Protein AF-A0A7Z8E1N6-F1 (afdb_monomer)

Mean predicted aligned error: 15.45 Å

Foldseek 3Di:
DDDDDDWDWDWDQDPNDTDTDDTDPVVVQVVCCVVQVDGPVLCCLPPVDDVPNVVVLVVDDPVVVVVSVCSNVVVVVVVVVVVVVVVVVVVVVVVVVVVLVVQLVVLVPQDPVPPPVSVVLNVDGSVPVVVNVVCVVVSVVVVVVVVVVVVVVVVVVVVVVVD

Sequence (163 aa):
ITKTQAKLNIYELVDNQFELRESKVNQGNQFIVQLLGVNAEQFRQLFILPQGEFKKFLQSNSKDKQSILRTLFNSERFDEIRHLLLENVKQEKVQIENRYTQIENLWNDIDTFNNDELALYKELESSQTDKMIEKFPQFNDYGCKILKSFEEAKNKITKELDD

Solvent-accessible surface area (backbone atoms only — not comparable to full-atom values): 9614 Å² total; per-residue (Å²): 133,86,81,80,76,89,84,43,77,42,68,45,82,53,97,93,38,78,44,80,75,35,60,47,57,71,61,36,52,52,50,46,25,69,73,70,68,44,49,76,68,59,44,37,72,73,70,49,86,51,99,56,60,56,56,48,53,74,70,44,55,74,67,58,48,50,53,53,51,31,64,70,68,58,43,58,63,55,52,54,51,48,51,51,51,51,50,50,55,51,53,52,50,53,52,52,52,52,47,36,52,51,48,40,51,57,56,67,67,53,78,45,84,91,35,70,69,53,50,57,63,61,72,58,57,52,90,44,51,70,60,51,61,70,50,48,60,57,53,56,54,51,51,52,52,51,52,51,54,50,51,54,52,50,55,50,53,52,52,69,71,78,109

Organism: Staphylococcus capitis (NCBI:txid29388)

Nearest PDB structures (foldseek):
  7z03-assembly1_D  TM=5.431E-01  e=9.994E-02  Escherichia coli
  5dac-assembly1_A  TM=4.057E-01  e=7.109E+00  Thermochaetoides thermophila DSM 1495

InterPro domains:
  IPR027417 P-loop containing nucleoside triphosphate hydrolase [G3DSA:3.40.50.300] (1-163)

Radius of gyration: 38.16 Å; Cα contacts (8 Å, |Δi|>4): 81; chains: 1; bounding box: 79×39×118 Å

pLDDT: mean 80.52, std 13.53, range [38.75, 95.88]

Secondary structure (DSSP, 8-state):
---PPP---EEEEETTEEEEEE-SHHHHHHHHHHHHSS-HHHHHHHHS--TTHHHHHHHS-HHHHHHHHHHHTTTHHHHHHHHHHHHHHHHHHHHHHHHHHHHHHHHHHS--TT-HHHHHHTTS-TT-HHHHHHHHHHHHHHHHHHHHHHHHHHHHHHHHHH-

Structure (mmCIF, N/CA/C/O backbone):
data_AF-A0A7Z8E1N6-F1
#
_entry.id   AF-A0A7Z8E1N6-F1
#
loop_
_atom_site.group_PDB
_atom_site.id
_atom_site.type_symbol
_atom_site.label_atom_id
_atom_site.label_alt_id
_atom_site.label_comp_id
_atom_site.label_asym_id
_atom_site.label_entity_id
_atom_site.label_seq_id
_atom_site.pdbx_PDB_ins_code
_atom_site.Cartn_x
_atom_site.Cartn_y
_atom_site.Cartn_z
_atom_site.occupancy
_atom_site.B_iso_or_equiv
_atom_site.auth_seq_id
_atom_site.auth_comp_id
_atom_site.auth_asym_id
_atom_site.auth_atom_id
_atom_site.pdbx_PDB_model_num
ATOM 1 N N . ILE A 1 1 ? -20.068 -15.932 60.137 1.00 38.75 1 ILE A N 1
ATOM 2 C CA . ILE A 1 1 ? -20.964 -15.459 59.052 1.00 38.75 1 ILE A CA 1
ATOM 3 C C . ILE A 1 1 ? -20.749 -16.378 57.857 1.00 38.75 1 ILE A C 1
ATOM 5 O O . ILE A 1 1 ? -19.648 -16.416 57.320 1.00 38.75 1 ILE A O 1
ATOM 9 N N . THR A 1 2 ? -21.737 -17.200 57.520 1.00 41.44 2 THR A N 1
ATOM 10 C CA . THR A 1 2 ? -21.675 -18.187 56.432 1.00 41.44 2 THR A CA 1
ATOM 11 C C . THR A 1 2 ? -21.692 -17.454 55.086 1.00 41.44 2 THR A C 1
ATOM 13 O O . THR A 1 2 ? -22.629 -16.711 54.807 1.00 41.44 2 THR A O 1
ATOM 16 N N . LYS A 1 3 ? -20.642 -17.603 54.266 1.00 47.50 3 LYS A N 1
ATOM 17 C CA . LYS A 1 3 ? -20.569 -17.010 52.917 1.00 47.50 3 LYS A CA 1
ATOM 18 C C . LYS A 1 3 ? -21.628 -17.658 52.020 1.00 47.50 3 LYS A C 1
ATOM 20 O O . LYS A 1 3 ? -21.515 -18.839 51.702 1.00 47.50 3 LYS A O 1
ATOM 25 N N . THR A 1 4 ? -22.627 -16.893 51.590 1.00 50.31 4 THR A N 1
ATOM 26 C CA . THR A 1 4 ? -23.568 -17.318 50.546 1.00 50.31 4 THR A CA 1
ATOM 27 C C . THR A 1 4 ? -22.796 -17.532 49.244 1.00 50.31 4 THR A C 1
ATOM 29 O O . THR A 1 4 ? -22.161 -16.607 48.740 1.00 50.31 4 THR A O 1
ATOM 32 N N . GLN A 1 5 ? -22.807 -18.755 48.713 1.00 60.69 5 GLN A N 1
ATOM 33 C CA . GLN A 1 5 ? -22.194 -19.052 47.418 1.00 60.69 5 GLN A CA 1
ATOM 34 C C . GLN A 1 5 ? -22.968 -18.345 46.300 1.00 60.69 5 GLN A C 1
ATOM 36 O O . GLN A 1 5 ? -24.200 -18.351 46.288 1.00 60.69 5 GLN A O 1
ATOM 41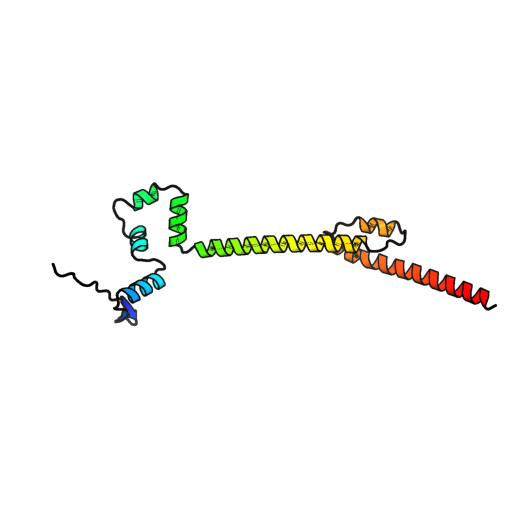 N N . ALA A 1 6 ? -22.238 -17.738 45.366 1.00 71.50 6 ALA A N 1
ATOM 42 C CA . ALA A 1 6 ? -22.824 -17.096 44.198 1.00 71.50 6 ALA A CA 1
ATOM 43 C C . ALA A 1 6 ? -23.580 -18.133 43.350 1.00 71.50 6 ALA A C 1
ATOM 45 O O . ALA A 1 6 ? -23.032 -19.184 43.019 1.00 71.50 6 ALA A O 1
ATOM 46 N N . LYS A 1 7 ? -24.835 -17.830 43.004 1.00 80.69 7 LYS A N 1
ATOM 47 C CA . LYS A 1 7 ? -25.674 -18.638 42.110 1.00 80.69 7 LYS A CA 1
ATOM 48 C C . LYS A 1 7 ? -25.960 -17.842 40.841 1.00 80.69 7 LYS A C 1
ATOM 50 O O . LYS A 1 7 ? -26.260 -16.654 40.926 1.00 80.69 7 LYS A O 1
ATOM 55 N N . LEU A 1 8 ? -25.878 -18.501 39.690 1.00 83.00 8 LEU A N 1
ATOM 56 C CA . LEU A 1 8 ? -26.166 -17.936 38.375 1.00 83.00 8 LEU A CA 1
ATOM 57 C C . LEU A 1 8 ? -26.946 -18.980 37.580 1.00 83.00 8 LEU A C 1
ATOM 59 O O . LEU A 1 8 ? -26.509 -20.119 37.520 1.00 83.00 8 LEU A O 1
ATOM 63 N N . ASN A 1 9 ? -28.073 -18.591 36.987 1.00 89.44 9 ASN A N 1
ATOM 64 C CA . ASN A 1 9 ? -28.845 -19.419 36.062 1.00 89.44 9 ASN A CA 1
ATOM 65 C C . ASN A 1 9 ? -29.226 -18.553 34.858 1.00 89.44 9 ASN A C 1
ATOM 67 O O . ASN A 1 9 ? -29.769 -17.463 35.045 1.00 89.44 9 ASN A O 1
ATOM 71 N N . ILE A 1 10 ? -28.937 -19.026 33.650 1.00 88.06 10 ILE A N 1
ATOM 72 C CA . ILE A 1 10 ? -29.246 -18.356 32.386 1.00 88.06 10 ILE A CA 1
ATOM 73 C C . ILE A 1 10 ? -30.299 -19.182 31.671 1.00 88.06 10 ILE A C 1
ATOM 75 O O . ILE A 1 10 ? -30.081 -20.368 31.425 1.00 88.06 10 ILE A O 1
ATOM 79 N N . TYR A 1 11 ? -31.410 -18.541 31.326 1.00 90.94 11 TYR A N 1
ATOM 80 C CA . TYR A 1 11 ? -32.500 -19.157 30.585 1.00 90.94 11 TYR A CA 1
ATOM 81 C C . TYR A 1 11 ? -32.654 -18.489 29.221 1.00 90.94 11 TYR A C 1
ATOM 83 O O . TYR A 1 11 ? -32.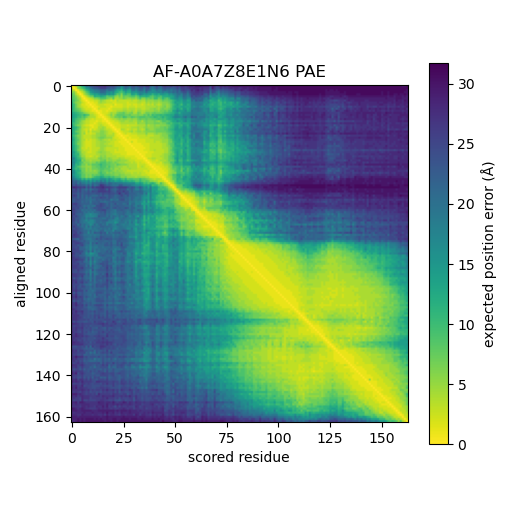482 -17.276 29.104 1.00 90.94 11 TYR A O 1
ATOM 91 N N . GLU A 1 12 ? -33.003 -19.276 28.214 1.00 90.06 12 GLU A N 1
ATOM 92 C CA . GLU A 1 12 ? -33.371 -18.816 26.878 1.00 90.06 12 GLU A CA 1
ATOM 93 C C . GLU A 1 12 ? -34.856 -19.105 26.647 1.00 90.06 12 GLU A C 1
ATOM 95 O O . GLU A 1 12 ? -35.358 -20.151 27.057 1.00 90.06 12 GLU A O 1
ATOM 100 N N . LEU A 1 13 ? -35.573 -18.155 26.046 1.00 91.00 13 LEU A N 1
ATOM 101 C CA . LEU A 1 13 ? -36.984 -18.320 25.713 1.00 91.00 13 LEU A CA 1
ATOM 102 C C . LEU A 1 13 ? -37.090 -18.966 24.327 1.00 91.00 13 LEU A C 1
ATOM 104 O O . LEU A 1 13 ? -36.820 -18.305 23.325 1.00 91.00 13 LEU A O 1
ATOM 108 N N . VAL A 1 14 ? -37.509 -20.228 24.279 1.00 90.50 14 VAL A N 1
ATOM 109 C CA . VAL A 1 14 ? -37.747 -20.991 23.043 1.00 90.50 14 VAL A CA 1
ATOM 110 C C . VAL A 1 14 ? -39.164 -21.549 23.108 1.00 90.50 14 VAL A C 1
ATOM 112 O O . VAL A 1 14 ? -39.564 -22.091 24.133 1.00 90.50 14 VAL A O 1
ATOM 115 N N . ASP A 1 15 ? -39.963 -21.350 22.057 1.00 85.12 15 ASP A N 1
ATOM 116 C CA . ASP A 1 15 ? -41.352 -21.838 21.973 1.00 85.12 15 ASP A CA 1
ATOM 117 C C . ASP A 1 15 ? -42.209 -21.525 23.214 1.00 85.12 15 ASP A C 1
ATOM 119 O O . ASP A 1 15 ? -43.010 -22.329 23.694 1.00 85.12 15 ASP A O 1
ATOM 123 N N . ASN A 1 16 ? -42.047 -20.303 23.735 1.00 88.88 16 ASN A N 1
ATOM 124 C CA . ASN A 1 16 ? -42.751 -19.797 24.915 1.00 88.88 16 ASN A CA 1
ATOM 125 C C . ASN A 1 16 ? -42.422 -20.540 26.232 1.00 88.88 16 ASN A C 1
ATOM 127 O O . ASN A 1 16 ? -43.148 -20.397 27.219 1.00 88.88 16 ASN A O 1
ATOM 131 N N . GLN A 1 17 ? -41.325 -21.304 26.269 1.00 8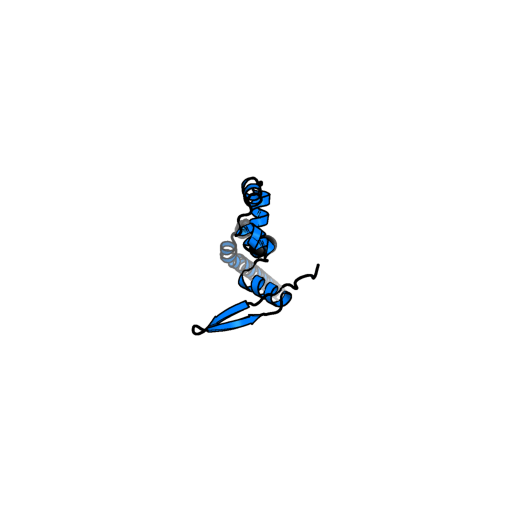7.12 17 GLN A N 1
ATOM 132 C CA . GLN A 1 17 ? -40.789 -21.971 27.455 1.00 87.12 17 GLN A CA 1
ATOM 133 C C . GLN A 1 17 ? -39.370 -21.479 27.771 1.00 87.12 17 GLN A C 1
ATOM 135 O O . GLN A 1 17 ? -38.596 -21.139 26.880 1.00 87.12 17 GLN A O 1
ATOM 140 N N . PHE A 1 18 ? -39.030 -21.412 29.061 1.00 89.31 18 PHE A N 1
ATOM 141 C CA . PHE A 1 18 ? -37.688 -21.038 29.511 1.00 89.31 18 PHE A CA 1
ATOM 142 C C . PHE A 1 18 ? -36.807 -22.283 29.643 1.00 89.31 18 PHE A C 1
ATOM 144 O O . PHE A 1 18 ? -36.969 -23.061 30.583 1.00 89.31 18 PHE A O 1
ATOM 151 N N . GLU A 1 19 ? -35.844 -22.442 28.740 1.00 91.12 19 GLU A N 1
ATOM 152 C CA . GLU A 1 19 ? -34.858 -23.522 28.783 1.00 91.12 19 GLU A CA 1
ATOM 153 C C . GLU A 1 19 ? -33.567 -23.058 29.467 1.00 91.12 19 GLU A C 1
ATOM 155 O O . GLU A 1 19 ? -33.048 -21.980 29.178 1.00 91.12 19 GLU A O 1
ATOM 160 N N . LEU A 1 20 ? -33.024 -23.863 30.385 1.00 89.88 20 LEU A N 1
ATOM 161 C CA . LEU A 1 20 ? -31.767 -23.553 31.072 1.00 89.88 20 LEU A CA 1
ATOM 162 C C . LEU A 1 20 ? -30.582 -23.753 30.117 1.00 89.88 20 LEU A C 1
ATOM 164 O O . LEU A 1 20 ? -30.328 -24.868 29.667 1.00 89.88 20 LEU A O 1
ATOM 168 N N . ARG A 1 21 ? -29.814 -22.691 29.869 1.00 88.94 21 ARG A N 1
ATOM 169 C CA . ARG A 1 21 ? -28.593 -22.729 29.049 1.00 88.94 21 ARG A CA 1
ATOM 170 C C . ARG A 1 21 ? -27.342 -22.916 29.884 1.00 88.94 21 ARG A C 1
ATOM 172 O O . ARG A 1 21 ? -26.495 -23.726 29.534 1.00 88.94 21 ARG A O 1
ATOM 179 N N . GLU A 1 22 ? -27.232 -22.189 30.995 1.00 88.56 22 GLU A N 1
ATOM 180 C CA . GLU A 1 22 ? -26.053 -22.251 31.860 1.00 88.56 22 GLU A CA 1
ATOM 181 C C . GLU A 1 22 ? -26.391 -22.061 33.338 1.00 88.56 22 GLU A C 1
ATOM 183 O O . GLU A 1 22 ? -27.253 -21.261 33.697 1.00 88.56 22 GLU A O 1
ATOM 188 N N . SER A 1 23 ? -25.680 -22.781 34.209 1.00 86.19 23 SER A N 1
ATOM 189 C CA . SER A 1 23 ? -25.888 -22.751 35.674 1.00 86.19 23 SER A CA 1
ATOM 190 C C . SER A 1 23 ? -24.601 -22.598 36.491 1.00 86.19 23 SER A C 1
ATOM 192 O O . SER A 1 23 ? -24.632 -22.412 37.711 1.00 86.19 23 SER A O 1
ATOM 194 N N . LYS A 1 24 ? -23.432 -22.667 35.841 1.00 86.88 24 LYS A N 1
ATOM 195 C CA . LYS A 1 24 ? -22.143 -22.435 36.500 1.00 86.88 24 LYS A CA 1
ATOM 196 C C . LYS A 1 24 ? -21.735 -20.984 36.328 1.00 86.88 24 LYS A C 1
ATOM 198 O O . LYS A 1 24 ? -21.703 -20.476 35.215 1.00 86.88 24 LYS A O 1
ATOM 203 N N . VAL A 1 25 ? -21.322 -20.341 37.418 1.00 84.94 25 VAL A N 1
ATOM 204 C CA . VAL A 1 25 ? -20.962 -18.911 37.431 1.00 84.94 25 VAL A CA 1
ATOM 205 C C . VAL A 1 25 ? -19.899 -18.562 36.380 1.00 84.94 25 VAL A C 1
ATOM 207 O O . VAL A 1 25 ? -20.076 -17.604 35.638 1.00 84.94 25 VAL A O 1
ATOM 210 N N . ASN A 1 26 ? -18.821 -19.346 36.264 1.00 84.94 26 ASN A N 1
ATOM 211 C CA . ASN A 1 26 ? -17.752 -19.054 35.299 1.00 84.94 26 ASN A CA 1
ATOM 212 C C . ASN A 1 26 ? -18.202 -19.235 33.841 1.00 84.94 26 ASN A C 1
ATOM 214 O O . ASN A 1 26 ? -17.935 -18.365 33.017 1.00 84.94 26 ASN A O 1
ATOM 218 N N . GLN A 1 27 ? -18.894 -20.339 33.535 1.00 85.31 27 GLN A N 1
ATOM 219 C CA . GLN A 1 27 ? -19.375 -20.631 32.178 1.00 85.31 27 GLN A CA 1
ATOM 220 C C . GLN A 1 27 ? -20.466 -19.646 31.764 1.00 85.31 27 GLN A C 1
ATOM 222 O O . GLN A 1 27 ? -20.405 -19.079 30.682 1.00 85.31 27 GLN A O 1
ATOM 227 N N . GLY A 1 28 ? -21.388 -19.332 32.672 1.00 87.12 28 GLY A N 1
ATOM 228 C CA . GLY A 1 28 ? -22.410 -18.325 32.446 1.00 87.12 28 GLY A CA 1
ATOM 229 C C . GLY A 1 28 ? -21.849 -16.914 32.272 1.00 87.12 28 GLY A C 1
ATOM 230 O O . GLY A 1 28 ? -22.302 -16.193 31.394 1.00 87.12 28 GLY A O 1
ATOM 231 N N . ASN A 1 29 ? -20.819 -16.517 33.029 1.00 84.62 29 ASN A N 1
ATOM 232 C CA . ASN A 1 29 ? -20.149 -15.233 32.799 1.00 84.62 29 ASN A CA 1
ATOM 233 C C . ASN A 1 29 ? -19.499 -15.175 31.408 1.00 84.62 29 ASN A C 1
ATOM 235 O O . ASN A 1 29 ? -19.622 -14.159 30.730 1.00 84.62 29 ASN A O 1
ATOM 239 N N . GLN A 1 30 ? -18.839 -16.250 30.963 1.00 85.62 30 GLN A N 1
ATOM 240 C CA . GLN A 1 30 ? -18.285 -16.323 29.606 1.00 85.62 30 GLN A CA 1
ATOM 241 C C . GLN A 1 30 ? -19.383 -16.289 28.539 1.00 85.62 30 GLN A C 1
ATOM 243 O O . GLN A 1 30 ? -19.247 -15.561 27.562 1.00 85.62 30 GLN A O 1
ATOM 248 N N . PHE A 1 31 ? -20.484 -17.009 28.754 1.00 86.25 31 PHE A N 1
ATOM 249 C CA . PHE A 1 31 ? -21.645 -17.010 27.868 1.00 86.25 31 PHE A CA 1
ATOM 250 C C . PHE A 1 31 ? -22.249 -15.604 27.724 1.00 86.25 31 PHE A C 1
ATOM 252 O O . PHE A 1 31 ? -22.493 -15.141 26.614 1.00 86.25 31 PHE A O 1
ATOM 259 N N . ILE A 1 32 ? -22.416 -14.879 28.836 1.00 83.62 32 ILE A N 1
ATOM 260 C CA . ILE A 1 32 ? -22.908 -13.493 28.835 1.00 83.62 32 ILE A CA 1
ATOM 261 C C . ILE A 1 32 ? -21.943 -12.570 28.086 1.00 83.62 32 ILE A C 1
ATOM 263 O O . ILE A 1 32 ? -22.390 -11.744 27.297 1.00 83.62 32 ILE A O 1
ATOM 267 N N . VAL A 1 33 ? -20.630 -12.718 28.293 1.00 84.62 33 VAL A N 1
ATOM 268 C CA . VAL A 1 33 ? -19.616 -11.930 27.573 1.00 84.62 33 VAL A CA 1
ATOM 269 C C . VAL A 1 33 ? -19.644 -12.227 26.076 1.00 84.62 33 VAL A C 1
ATOM 271 O O . VAL A 1 33 ? -19.525 -11.304 25.281 1.00 84.62 33 VAL A O 1
ATOM 274 N N . GLN A 1 34 ? -19.831 -13.482 25.669 1.00 83.50 34 GLN A N 1
ATOM 275 C CA . GLN A 1 34 ? -19.955 -13.838 24.254 1.00 83.50 34 GLN A CA 1
ATOM 276 C C . GLN A 1 34 ? -21.223 -13.258 23.621 1.00 83.50 34 GLN A C 1
ATOM 278 O O . GLN A 1 34 ? -21.177 -12.815 22.477 1.00 83.50 34 GLN A O 1
ATOM 283 N N . LEU A 1 35 ? -22.336 -13.235 24.360 1.00 83.25 35 LEU A N 1
ATOM 284 C CA . LEU A 1 35 ? -23.616 -12.732 23.866 1.00 83.25 35 LEU A CA 1
ATOM 285 C C . LEU A 1 35 ? -23.672 -11.197 23.813 1.00 83.25 35 LEU A C 1
ATOM 287 O O . LEU A 1 35 ? -24.126 -10.628 22.825 1.00 83.25 35 LEU A O 1
ATOM 291 N N . LEU A 1 36 ? -23.236 -10.526 24.882 1.00 77.75 36 LEU A N 1
ATOM 292 C CA . LEU A 1 36 ? -23.314 -9.067 25.027 1.00 77.75 36 LEU A CA 1
ATOM 293 C C . LEU A 1 36 ? -22.047 -8.341 24.559 1.00 77.75 36 LEU A C 1
ATOM 295 O O . LEU A 1 36 ? -22.062 -7.121 24.419 1.00 77.75 36 LEU A O 1
ATOM 299 N N . GLY A 1 37 ? -20.937 -9.056 24.372 1.00 72.88 37 GLY A N 1
ATOM 300 C CA . GLY A 1 37 ? -19.631 -8.489 24.020 1.00 72.88 37 GLY A CA 1
ATOM 301 C C . GLY A 1 37 ? -18.901 -7.787 25.171 1.00 72.88 37 GLY A C 1
ATOM 302 O O . GLY A 1 37 ? -17.776 -7.333 24.984 1.00 72.88 37 GLY A O 1
ATOM 303 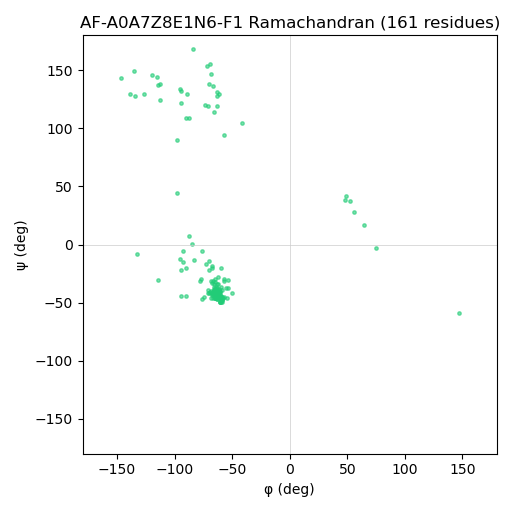N N . VAL A 1 38 ? -19.508 -7.695 26.359 1.00 71.25 38 VAL A N 1
ATOM 304 C CA . VAL A 1 38 ? -18.969 -6.966 27.518 1.00 71.25 38 VAL A CA 1
ATOM 305 C C . VAL A 1 38 ? -19.108 -7.775 28.804 1.00 71.25 38 VAL A C 1
ATOM 307 O O . VAL A 1 38 ? -20.045 -8.556 28.975 1.00 71.25 38 VAL A O 1
ATOM 310 N N . ASN A 1 39 ? -18.179 -7.580 29.741 1.00 73.69 39 ASN A N 1
ATOM 311 C CA . ASN A 1 39 ? -18.242 -8.211 31.059 1.00 73.69 39 ASN A CA 1
ATOM 312 C C . ASN A 1 39 ? -19.119 -7.419 32.047 1.00 73.69 39 ASN A C 1
ATOM 314 O O . ASN A 1 39 ? -19.501 -6.278 31.800 1.00 73.69 39 ASN A O 1
ATOM 318 N N . ALA A 1 40 ? -19.444 -8.020 33.196 1.00 71.56 40 ALA A N 1
ATOM 319 C CA . ALA A 1 40 ? -20.364 -7.425 34.170 1.00 71.56 40 ALA A CA 1
ATOM 320 C C . ALA A 1 40 ? -19.876 -6.084 34.757 1.00 71.56 40 ALA A C 1
ATOM 322 O O . ALA A 1 40 ? -20.691 -5.261 35.171 1.00 71.56 40 ALA A O 1
ATOM 323 N N . GLU A 1 41 ? -18.563 -5.861 34.830 1.00 66.12 41 GLU A N 1
ATOM 324 C CA . GLU A 1 41 ? -17.986 -4.604 35.313 1.00 66.12 41 GLU A CA 1
ATOM 325 C C . GLU A 1 41 ? -18.123 -3.493 34.267 1.00 66.12 41 GLU A C 1
ATOM 327 O O . GLU A 1 41 ? -18.622 -2.415 34.589 1.00 66.12 41 GLU A O 1
ATOM 332 N N . GLN A 1 42 ? -17.809 -3.795 33.007 1.00 63.88 42 GLN A N 1
ATOM 333 C CA . GLN A 1 42 ? -18.014 -2.908 31.858 1.00 63.88 42 GLN A CA 1
ATOM 334 C C . GLN A 1 42 ? -19.502 -2.592 31.649 1.00 63.88 42 GLN A C 1
ATOM 336 O O . GLN A 1 42 ? -19.871 -1.439 31.448 1.00 63.88 42 GLN A O 1
ATOM 341 N N . PHE A 1 43 ? -20.379 -3.592 31.787 1.00 68.75 43 PHE A N 1
ATOM 342 C CA . PHE A 1 43 ? -21.829 -3.409 31.716 1.00 68.75 43 PHE A CA 1
ATOM 343 C C . PHE A 1 43 ? -22.342 -2.476 32.823 1.00 68.75 43 PHE A C 1
ATOM 345 O O . PHE A 1 43 ? -23.162 -1.600 32.558 1.00 68.75 43 PHE A O 1
ATOM 352 N N . ARG A 1 44 ? -21.837 -2.609 34.060 1.00 64.81 44 ARG A N 1
ATOM 353 C CA . ARG A 1 44 ? -22.178 -1.689 35.161 1.00 64.81 44 ARG A CA 1
ATOM 354 C C . ARG A 1 44 ? -21.704 -0.265 34.895 1.00 64.81 44 ARG A C 1
ATOM 356 O O . ARG A 1 44 ? -22.444 0.661 35.189 1.00 64.81 44 ARG A O 1
ATOM 363 N N . GLN A 1 45 ? -20.516 -0.089 34.324 1.00 57.69 45 GLN A N 1
ATOM 364 C CA . GLN A 1 45 ? -20.015 1.234 33.941 1.00 57.69 45 GLN A CA 1
ATOM 365 C C . GLN A 1 45 ? -20.864 1.881 32.832 1.00 57.69 45 GLN A C 1
ATOM 367 O O . GLN A 1 45 ? -20.975 3.106 32.797 1.00 57.69 45 GLN A O 1
ATOM 372 N N . LEU A 1 46 ? -21.482 1.073 31.959 1.00 55.94 46 LEU A N 1
ATOM 373 C CA . LEU A 1 46 ? -22.252 1.551 30.809 1.00 55.94 46 LEU A CA 1
ATOM 374 C C . LEU A 1 46 ? -23.747 1.783 31.085 1.00 55.94 46 LEU A C 1
ATOM 376 O O . LEU A 1 46 ? -24.307 2.779 30.637 1.00 55.94 46 LEU A O 1
ATOM 380 N N . PHE A 1 47 ? -24.400 0.844 31.776 1.00 57.81 47 PHE A N 1
ATOM 381 C CA . PHE A 1 47 ? -25.865 0.759 31.854 1.00 57.81 47 PHE A CA 1
ATOM 382 C C . PHE A 1 47 ? -26.428 1.013 33.248 1.00 57.81 47 PHE A C 1
ATOM 384 O O . PHE A 1 47 ? -27.547 1.508 33.381 1.00 57.81 47 PHE A O 1
ATOM 391 N N . ILE A 1 48 ? -25.682 0.676 34.300 1.00 55.81 48 ILE A N 1
ATOM 392 C CA . ILE A 1 48 ? -26.151 0.870 35.671 1.00 55.81 48 ILE A CA 1
ATOM 393 C C . ILE A 1 48 ? -25.543 2.165 36.157 1.00 55.81 48 ILE A C 1
ATOM 395 O O . ILE A 1 48 ? -24.457 2.136 36.710 1.00 55.81 48 ILE A O 1
ATOM 399 N N . LEU A 1 49 ? -26.249 3.280 35.940 1.00 52.81 49 LEU A N 1
ATOM 400 C CA . LEU A 1 49 ? -25.934 4.592 36.511 1.00 52.81 49 LEU A CA 1
ATOM 401 C C . LEU A 1 49 ? -25.520 4.449 37.986 1.00 52.81 49 LEU A C 1
ATOM 403 O O . LEU A 1 49 ? -26.387 4.292 38.851 1.00 52.81 49 LEU A O 1
ATOM 407 N N . PRO A 1 50 ? -24.222 4.559 38.317 1.00 45.75 50 PRO A N 1
ATOM 408 C CA . PRO A 1 50 ? -23.803 4.782 39.682 1.00 45.75 50 PRO A CA 1
ATOM 409 C C . PRO A 1 50 ? -23.778 6.304 39.826 1.00 45.75 50 PRO A C 1
ATOM 411 O O . PRO A 1 50 ? -23.198 6.998 38.986 1.00 45.75 50 PRO A O 1
ATOM 414 N N . GLN A 1 51 ? -24.404 6.872 40.854 1.00 51.56 51 GLN A N 1
ATOM 415 C CA . GLN A 1 51 ? -24.211 8.293 41.159 1.00 51.56 51 GLN A CA 1
ATOM 416 C C . GLN A 1 51 ? -22.703 8.555 41.388 1.00 51.56 51 GLN A C 1
ATOM 418 O O . GLN A 1 51 ? -22.195 8.321 42.477 1.00 51.56 51 GLN A O 1
ATOM 423 N N . GLY A 1 52 ? -21.960 8.970 40.349 1.00 52.81 52 GLY A N 1
ATOM 424 C CA . GLY A 1 52 ? -20.517 9.246 40.421 1.00 52.81 52 GLY A CA 1
ATOM 425 C C . GLY A 1 52 ? -19.703 8.936 39.155 1.00 52.81 52 GLY A C 1
ATOM 426 O O . GLY A 1 52 ? -19.086 9.839 38.593 1.00 52.81 52 GLY A O 1
ATOM 427 N N . GLU A 1 53 ? -19.690 7.690 38.673 1.00 56.34 53 GLU A N 1
ATOM 428 C CA . GLU A 1 53 ? -18.730 7.255 37.631 1.00 56.34 53 GLU A CA 1
ATOM 429 C C . GLU A 1 53 ? -19.110 7.717 36.211 1.00 56.34 53 GLU A C 1
ATOM 431 O O . GLU A 1 53 ? -18.236 8.101 35.437 1.00 56.34 53 GLU A O 1
ATOM 436 N N . PHE A 1 54 ? -20.404 7.846 35.885 1.00 59.25 54 PHE A N 1
ATOM 437 C CA . PHE A 1 54 ? -20.820 8.482 34.623 1.00 59.25 54 PHE A CA 1
ATOM 438 C C . PHE A 1 54 ? -20.466 9.977 34.590 1.00 59.25 54 PHE A C 1
ATOM 440 O O . PHE A 1 54 ? -20.138 10.529 33.543 1.00 59.25 54 PHE A O 1
ATOM 447 N N . LYS A 1 55 ? -20.464 10.645 35.753 1.00 57.84 55 LYS A N 1
ATOM 448 C CA . LYS A 1 55 ? -20.014 12.038 35.866 1.00 57.84 55 LYS A CA 1
ATOM 449 C C . LYS A 1 55 ? -18.513 12.142 35.596 1.00 57.84 55 LYS A C 1
ATOM 451 O O . LYS A 1 55 ? -18.116 13.049 34.874 1.00 57.84 55 LYS A O 1
ATOM 456 N N . LYS A 1 56 ? -17.699 11.199 36.090 1.00 59.88 56 LYS A N 1
ATOM 457 C CA . LYS A 1 56 ? -16.270 11.109 35.737 1.00 59.88 56 LYS A CA 1
ATOM 458 C C . LYS A 1 56 ? -16.072 10.835 34.250 1.00 59.88 56 LYS A C 1
ATOM 460 O O . LYS A 1 56 ? -15.245 11.497 33.641 1.00 59.88 56 LYS A O 1
ATOM 465 N N . PHE A 1 57 ? -16.871 9.957 33.642 1.00 61.16 57 PHE A N 1
ATOM 466 C CA . PHE A 1 57 ? -16.854 9.766 32.192 1.00 61.16 57 PHE A CA 1
ATOM 467 C C . PHE A 1 57 ? -17.205 11.064 31.445 1.00 61.16 57 PHE A C 1
ATOM 469 O O . PHE A 1 57 ? -16.430 11.485 30.593 1.00 61.16 57 PHE A O 1
ATOM 476 N N . LEU A 1 58 ? -18.286 11.773 31.799 1.00 64.62 58 LEU A N 1
ATOM 477 C CA . LEU A 1 58 ? -18.650 13.070 31.201 1.00 64.62 58 LEU A CA 1
ATOM 478 C C . LEU A 1 58 ? -17.570 14.147 31.393 1.00 64.62 58 LEU A C 1
ATOM 480 O O . LEU A 1 58 ? -17.347 14.946 30.482 1.00 64.62 58 LEU A O 1
ATOM 484 N N . GLN A 1 59 ? -16.899 14.152 32.545 1.00 65.88 59 GLN A N 1
ATOM 485 C CA . GLN A 1 59 ? -15.830 15.093 32.894 1.00 65.88 59 GLN A CA 1
ATOM 486 C C . GLN A 1 59 ? -14.455 14.692 32.349 1.00 65.88 59 GLN A C 1
ATOM 488 O O . GLN A 1 59 ? -13.548 15.519 32.353 1.00 65.88 59 GLN A O 1
ATOM 493 N N . SER A 1 60 ? -14.292 13.454 31.882 1.00 68.69 60 SER A N 1
ATOM 494 C CA . SER A 1 60 ? -13.022 12.967 31.355 1.00 68.69 60 SER A CA 1
ATOM 495 C C . SER A 1 60 ? -12.686 13.591 30.001 1.00 68.69 60 SER A C 1
ATOM 497 O O . SER A 1 60 ? -13.557 14.018 29.226 1.00 68.69 60 SER A O 1
ATOM 499 N N . ASN A 1 61 ? -11.388 13.648 29.730 1.00 71.88 61 ASN A N 1
ATOM 500 C CA . ASN A 1 61 ? -10.839 14.261 28.534 1.00 71.88 61 ASN A CA 1
ATOM 501 C C . ASN A 1 61 ? -11.196 13.398 27.312 1.00 71.88 61 ASN A C 1
ATOM 503 O O . ASN A 1 61 ? -11.384 12.188 27.434 1.00 71.88 61 ASN A O 1
ATOM 507 N N . SER A 1 62 ? -11.253 13.979 26.107 1.00 72.38 62 SER A N 1
ATOM 508 C CA . SER A 1 62 ? -11.677 13.242 24.898 1.00 72.38 62 SER A CA 1
ATOM 509 C C . SER A 1 62 ? -10.890 11.948 24.642 1.00 72.38 62 SER A C 1
ATOM 511 O O . SER A 1 62 ? -11.458 10.991 24.124 1.00 72.38 62 SER A O 1
ATOM 513 N N . LYS A 1 63 ? -9.614 11.883 25.051 1.00 72.19 63 LYS A N 1
ATOM 514 C CA . LYS A 1 63 ? -8.784 10.670 24.948 1.00 72.19 63 LYS A CA 1
ATOM 515 C C . LYS A 1 63 ? -9.284 9.527 25.838 1.00 72.19 63 LYS A C 1
ATOM 517 O O . LYS A 1 63 ? -9.343 8.390 25.378 1.00 72.19 63 LYS A O 1
ATOM 522 N N . ASP A 1 64 ? -9.683 9.830 27.069 1.00 67.56 64 ASP A N 1
ATOM 523 C CA . ASP A 1 64 ? -10.141 8.827 28.036 1.00 67.56 64 ASP A CA 1
ATOM 524 C C . ASP A 1 64 ? -11.509 8.273 27.622 1.00 67.56 64 ASP A C 1
ATOM 526 O O . ASP A 1 64 ? -11.717 7.059 27.607 1.00 67.56 64 ASP A O 1
ATOM 530 N N . LYS A 1 65 ? -12.407 9.155 27.155 1.00 71.38 65 LYS A N 1
ATOM 531 C CA . LYS A 1 65 ? -13.694 8.760 26.561 1.00 71.38 65 LYS A CA 1
ATOM 532 C C . LYS A 1 65 ? -13.506 7.835 25.364 1.00 71.38 65 LYS A C 1
ATOM 534 O O . LYS A 1 65 ? -14.192 6.825 25.255 1.00 71.38 65 LYS A O 1
ATOM 539 N N . GLN A 1 66 ? -12.580 8.178 24.469 1.00 68.06 66 GLN A N 1
ATOM 540 C CA . GLN A 1 66 ? -12.323 7.413 23.252 1.00 68.06 66 GLN A CA 1
ATOM 541 C C . GLN A 1 66 ? -11.752 6.023 23.553 1.00 68.06 66 GLN A C 1
ATOM 543 O O . GLN A 1 66 ? -12.163 5.065 22.909 1.00 68.06 66 GLN A O 1
ATOM 548 N N . SER A 1 67 ? -10.847 5.901 24.529 1.00 64.81 67 SER A N 1
ATOM 549 C CA . SER A 1 67 ? -10.308 4.606 24.967 1.00 64.81 67 SER A CA 1
ATOM 550 C C . SER A 1 67 ? -11.417 3.688 25.492 1.00 64.81 67 SER A C 1
ATOM 552 O O . SER A 1 67 ? -11.584 2.569 25.013 1.00 64.81 67 SER A O 1
ATOM 554 N N . ILE A 1 68 ? -12.263 4.215 26.384 1.00 65.44 68 ILE A N 1
ATOM 555 C CA . ILE A 1 68 ? -13.394 3.479 26.957 1.00 65.44 68 ILE A CA 1
ATOM 556 C C . ILE A 1 68 ? -14.368 3.043 25.850 1.00 65.44 68 ILE A C 1
ATOM 558 O O . ILE A 1 68 ? -14.696 1.863 25.755 1.00 65.44 68 ILE A O 1
ATOM 562 N N . LEU A 1 69 ? -14.775 3.952 24.954 1.00 66.44 69 LEU A N 1
ATOM 563 C CA . LEU A 1 69 ? -15.676 3.634 23.835 1.00 66.44 69 LEU A CA 1
ATOM 564 C C . LEU A 1 69 ? -15.072 2.618 22.851 1.00 66.44 69 LEU A C 1
ATOM 566 O O . LEU A 1 69 ? -15.808 1.790 22.318 1.00 66.44 69 LEU A O 1
ATOM 570 N N . ARG A 1 70 ? -13.750 2.639 22.631 1.00 64.25 70 ARG A N 1
ATOM 571 C CA . ARG A 1 70 ? -13.061 1.673 21.760 1.00 64.25 70 ARG A CA 1
ATOM 572 C C . ARG A 1 70 ? -13.134 0.251 22.298 1.00 64.25 70 ARG A C 1
ATOM 574 O O . ARG A 1 70 ? -13.480 -0.658 21.545 1.00 64.25 70 ARG A O 1
ATOM 581 N N . THR A 1 71 ? -12.877 0.066 23.590 1.00 62.19 71 THR A N 1
ATOM 582 C CA . THR A 1 71 ? -13.023 -1.239 24.245 1.00 62.19 71 THR A CA 1
ATOM 583 C C . THR A 1 71 ? -14.491 -1.682 24.275 1.00 62.19 71 THR A C 1
ATOM 585 O O . THR A 1 71 ? -14.787 -2.846 24.023 1.00 62.19 71 THR A O 1
ATOM 588 N N . LEU A 1 72 ? -15.429 -0.757 24.514 1.00 59.44 72 LEU A N 1
ATOM 589 C CA . LEU A 1 72 ? -16.867 -1.048 24.609 1.00 59.44 72 LEU A CA 1
ATOM 590 C C . LEU A 1 72 ? -17.509 -1.489 23.293 1.00 59.44 72 LEU A C 1
ATOM 592 O O . LEU A 1 72 ? -18.311 -2.416 23.285 1.00 59.44 72 LEU A O 1
ATOM 596 N N . PHE A 1 73 ? -17.172 -0.836 22.183 1.00 62.44 73 PHE A N 1
ATOM 597 C CA . PHE A 1 73 ? -17.670 -1.219 20.859 1.00 62.44 73 PHE A CA 1
ATOM 598 C C . PHE A 1 73 ? -16.796 -2.279 20.184 1.00 62.44 73 PHE A C 1
ATOM 600 O O . PHE A 1 73 ? -17.008 -2.582 19.009 1.00 62.44 73 PHE A O 1
ATOM 607 N N . ASN A 1 74 ? -15.805 -2.824 20.905 1.00 60.62 74 ASN A N 1
ATOM 608 C CA . ASN A 1 74 ? -14.799 -3.740 20.372 1.00 60.62 74 ASN A CA 1
ATOM 609 C C . ASN A 1 74 ? -14.179 -3.209 19.064 1.00 60.62 74 ASN A C 1
ATOM 611 O O . ASN A 1 74 ? -13.953 -3.941 18.096 1.00 60.62 74 ASN A O 1
ATOM 615 N N . SER A 1 75 ? -13.966 -1.891 19.004 1.00 65.38 75 SER A N 1
ATOM 616 C CA . SER A 1 75 ? -13.549 -1.217 17.781 1.00 65.38 75 SER A CA 1
ATOM 617 C C . SER A 1 75 ? -12.035 -1.251 17.573 1.00 65.38 75 SER A C 1
ATOM 619 O O . SER A 1 75 ? -11.554 -0.725 16.573 1.00 65.38 75 SER A O 1
ATOM 621 N N . GLU A 1 76 ? -11.283 -1.867 18.489 1.00 69.44 76 GLU A N 1
ATOM 622 C CA . GLU A 1 76 ? -9.847 -2.144 18.341 1.00 69.44 76 GLU A CA 1
ATOM 623 C C . GLU A 1 76 ? -9.568 -2.943 17.061 1.00 69.44 76 GLU A C 1
ATOM 625 O O . GLU A 1 76 ? -8.650 -2.617 16.311 1.00 69.44 76 GLU A O 1
ATOM 630 N N . ARG A 1 77 ? -10.462 -3.878 16.713 1.00 72.12 77 ARG A N 1
ATOM 631 C CA . ARG A 1 77 ? -10.405 -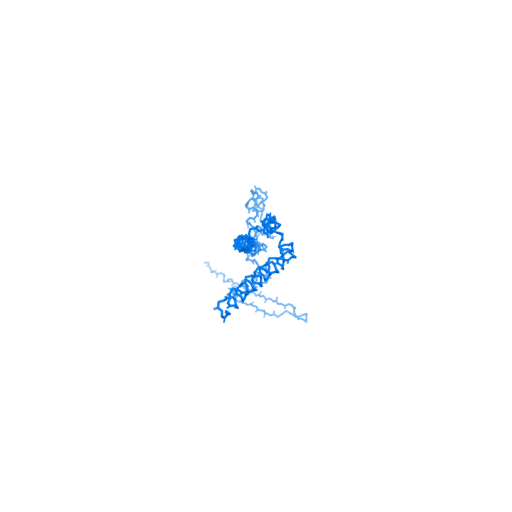4.633 15.452 1.00 72.12 77 ARG A CA 1
ATOM 632 C C . ARG A 1 77 ? -10.416 -3.732 14.212 1.00 72.12 77 ARG A C 1
ATOM 634 O O . ARG A 1 77 ? -9.809 -4.072 13.202 1.00 72.12 77 ARG A O 1
ATOM 641 N N . PHE A 1 78 ? -11.081 -2.575 14.263 1.00 77.00 78 PHE A N 1
ATOM 642 C CA . PHE A 1 78 ? -11.088 -1.632 13.139 1.00 77.00 78 PHE A CA 1
ATOM 643 C C . PHE A 1 78 ? -9.794 -0.826 13.044 1.00 77.00 78 PHE A C 1
ATOM 645 O O . PHE A 1 78 ? -9.394 -0.470 11.937 1.00 77.00 78 PHE A O 1
ATOM 652 N N . ASP A 1 79 ? -9.116 -0.557 14.161 1.00 79.44 79 ASP A N 1
ATOM 653 C CA . ASP A 1 79 ? -7.785 0.048 14.106 1.00 79.44 79 ASP A CA 1
ATOM 654 C C . ASP A 1 79 ? -6.756 -0.921 13.539 1.00 79.44 79 ASP A C 1
ATOM 656 O O . ASP A 1 79 ? -5.940 -0.502 12.725 1.00 79.44 79 ASP A O 1
ATOM 660 N N . GLU A 1 80 ? -6.811 -2.200 13.909 1.00 83.00 80 GLU A N 1
ATOM 661 C CA . GLU A 1 80 ? -5.941 -3.231 13.332 1.00 83.00 80 GLU A CA 1
ATOM 662 C C . GLU A 1 80 ? -6.136 -3.335 11.816 1.00 83.00 80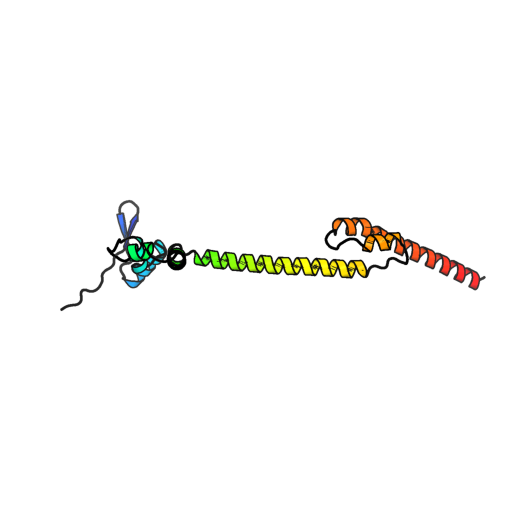 GLU A C 1
ATOM 664 O O . GLU A 1 80 ? -5.165 -3.269 11.062 1.00 83.00 80 GLU A O 1
ATOM 669 N N . ILE A 1 81 ? -7.391 -3.394 11.355 1.00 85.62 81 ILE A N 1
ATOM 670 C CA . ILE A 1 81 ? -7.720 -3.382 9.922 1.00 85.62 81 ILE A CA 1
ATOM 671 C C . ILE A 1 81 ? -7.200 -2.102 9.262 1.00 85.62 81 ILE A C 1
ATOM 673 O O . ILE A 1 81 ? -6.592 -2.163 8.195 1.00 85.62 81 ILE A O 1
ATOM 677 N N . ARG A 1 82 ? -7.393 -0.936 9.890 1.00 87.94 82 ARG A N 1
ATOM 678 C CA . ARG A 1 82 ? -6.887 0.345 9.380 1.00 87.94 82 ARG A CA 1
ATOM 679 C C . ARG A 1 82 ? -5.367 0.332 9.250 1.00 87.94 82 ARG A C 1
ATOM 681 O O . ARG A 1 82 ? -4.852 0.778 8.231 1.00 87.94 82 ARG A O 1
ATOM 688 N N . HIS A 1 83 ? -4.654 -0.167 10.255 1.00 91.62 83 HIS A N 1
ATOM 689 C CA . HIS A 1 83 ? -3.199 -0.272 10.230 1.00 91.62 83 HIS A CA 1
ATOM 690 C C . HIS A 1 83 ? -2.721 -1.211 9.123 1.00 91.62 83 HIS A C 1
ATOM 692 O O . HIS A 1 83 ? -1.829 -0.836 8.367 1.00 91.62 83 HIS A O 1
ATOM 698 N N . LEU A 1 84 ? -3.357 -2.372 8.973 1.00 93.25 84 LEU A N 1
ATOM 699 C CA . LEU A 1 84 ? -3.036 -3.327 7.916 1.00 93.25 84 LEU A CA 1
ATOM 700 C C . LEU A 1 84 ? -3.302 -2.746 6.521 1.00 93.25 84 LEU A C 1
ATOM 702 O O . LEU A 1 84 ? -2.466 -2.868 5.632 1.00 93.25 84 LEU A O 1
ATOM 706 N N . LEU A 1 85 ? -4.424 -2.046 6.332 1.00 93.88 85 LEU A N 1
ATOM 707 C CA . LEU A 1 85 ? -4.730 -1.364 5.073 1.00 93.88 85 LEU A CA 1
ATOM 708 C C . LEU A 1 85 ? -3.724 -0.254 4.759 1.00 93.88 85 LEU A C 1
ATOM 710 O O . LEU A 1 85 ? -3.292 -0.134 3.616 1.00 93.88 85 LEU A O 1
ATOM 714 N N . LEU A 1 86 ? -3.335 0.549 5.752 1.00 95.75 86 LEU A N 1
ATOM 715 C CA . LEU A 1 86 ? -2.333 1.601 5.568 1.00 95.75 86 LEU A CA 1
ATOM 716 C C . LEU A 1 86 ? -0.968 1.023 5.189 1.00 95.75 86 LEU A C 1
ATOM 718 O O . LEU A 1 86 ? -0.312 1.566 4.301 1.00 95.75 86 LEU A O 1
ATOM 722 N N . GLU A 1 87 ? -0.560 -0.073 5.828 1.00 95.19 87 GLU A N 1
ATOM 723 C CA . GLU A 1 87 ? 0.693 -0.747 5.498 1.00 95.19 87 GLU A CA 1
ATOM 724 C C . GLU A 1 87 ? 0.643 -1.341 4.086 1.00 95.19 87 GLU A C 1
ATOM 726 O O . GLU A 1 87 ? 1.560 -1.114 3.302 1.00 95.19 87 GLU A O 1
ATOM 731 N N . ASN A 1 88 ? -0.463 -1.986 3.702 1.00 94.00 88 ASN A N 1
ATOM 732 C CA . ASN A 1 88 ? -0.646 -2.503 2.344 1.00 94.00 88 ASN A CA 1
ATOM 733 C C . ASN A 1 88 ? -0.580 -1.387 1.293 1.00 94.00 88 ASN A C 1
ATOM 735 O O . ASN A 1 88 ? 0.140 -1.511 0.308 1.00 94.00 88 ASN A O 1
ATOM 739 N N . VAL A 1 89 ? -1.272 -0.264 1.516 1.00 95.88 89 VAL A N 1
ATOM 740 C CA . VAL A 1 89 ? -1.225 0.895 0.606 1.00 95.88 89 VAL A CA 1
ATOM 741 C C . VAL A 1 89 ? 0.193 1.447 0.494 1.00 95.88 89 VAL A C 1
ATOM 743 O O . VAL A 1 89 ? 0.629 1.822 -0.594 1.00 95.88 89 VAL A O 1
ATOM 746 N N . LYS A 1 90 ? 0.927 1.510 1.607 1.00 95.69 90 LYS A N 1
ATOM 747 C CA . LYS A 1 90 ? 2.318 1.960 1.613 1.00 95.69 90 LYS A CA 1
ATOM 748 C C . LYS A 1 90 ? 3.208 1.013 0.806 1.00 95.69 90 LYS A C 1
ATOM 750 O O . LYS A 1 90 ? 3.994 1.491 -0.006 1.00 95.69 90 LYS A O 1
ATOM 755 N N . GLN A 1 91 ? 3.073 -0.298 0.996 1.00 94.94 91 GLN A N 1
ATOM 756 C CA . GLN A 1 91 ? 3.852 -1.285 0.249 1.00 94.94 91 GLN A CA 1
ATOM 757 C C . GLN A 1 91 ? 3.539 -1.257 -1.249 1.00 94.94 91 GLN A C 1
ATOM 759 O O . GLN A 1 91 ? 4.466 -1.260 -2.054 1.00 94.94 91 GLN A O 1
ATOM 764 N N . GLU A 1 92 ? 2.266 -1.152 -1.628 1.00 94.44 92 GLU A N 1
ATOM 765 C CA . GLU A 1 92 ? 1.857 -1.031 -3.033 1.00 94.44 92 GLU A CA 1
ATOM 766 C C . GLU A 1 92 ? 2.440 0.221 -3.693 1.00 94.44 92 GLU A C 1
ATOM 768 O O . GLU A 1 92 ? 2.972 0.149 -4.797 1.00 94.44 92 GLU A O 1
ATOM 773 N N . LYS A 1 93 ? 2.436 1.367 -3.000 1.00 94.62 93 LYS A N 1
ATOM 774 C CA . LYS A 1 93 ? 3.079 2.588 -3.513 1.00 94.62 93 LYS A CA 1
ATOM 775 C C . LYS A 1 93 ? 4.568 2.389 -3.781 1.00 94.62 93 LYS A C 1
ATOM 777 O O . LYS A 1 93 ? 5.030 2.740 -4.861 1.00 94.62 93 LYS A O 1
ATOM 782 N N . VAL A 1 94 ? 5.290 1.776 -2.842 1.00 95.81 94 VAL A N 1
ATOM 783 C CA . VAL A 1 94 ? 6.717 1.464 -3.023 1.00 95.81 94 VAL A CA 1
ATOM 784 C C . VAL A 1 94 ? 6.927 0.525 -4.215 1.00 95.81 94 VAL A C 1
ATOM 786 O O . VAL A 1 94 ? 7.863 0.710 -4.989 1.00 95.81 94 VAL A O 1
ATOM 789 N N . GLN A 1 95 ? 6.057 -0.470 -4.411 1.00 94.88 95 GLN A N 1
ATOM 790 C CA . GLN A 1 95 ? 6.148 -1.351 -5.577 1.00 94.88 95 GLN A CA 1
ATOM 791 C C . GLN A 1 95 ? 5.893 -0.615 -6.895 1.00 94.88 95 GLN A C 1
ATOM 793 O O . GLN A 1 95 ? 6.589 -0.878 -7.873 1.00 94.88 95 GLN A O 1
ATOM 798 N N . ILE A 1 96 ? 4.922 0.298 -6.932 1.00 93.88 96 ILE A N 1
ATOM 799 C CA . ILE A 1 96 ? 4.625 1.115 -8.113 1.00 93.88 96 ILE A CA 1
ATOM 800 C C . ILE A 1 96 ? 5.819 2.010 -8.462 1.00 93.88 96 ILE A C 1
ATOM 802 O O . ILE A 1 96 ? 6.239 2.027 -9.616 1.00 93.88 96 ILE A O 1
ATOM 806 N N . GLU A 1 97 ? 6.404 2.694 -7.476 1.00 92.75 97 GLU A N 1
ATOM 807 C CA . GLU A 1 97 ? 7.602 3.522 -7.672 1.00 92.75 97 GLU A CA 1
ATOM 808 C C . GLU A 1 97 ? 8.768 2.691 -8.221 1.00 92.75 97 GLU A C 1
ATOM 810 O O . GLU A 1 97 ? 9.341 3.039 -9.251 1.00 92.75 97 GLU A O 1
ATOM 815 N N . ASN A 1 98 ? 9.044 1.529 -7.619 1.00 94.69 98 ASN A N 1
ATOM 816 C CA . ASN A 1 98 ? 10.085 0.621 -8.104 1.00 94.69 98 ASN A CA 1
ATOM 817 C C . ASN A 1 98 ? 9.844 0.160 -9.549 1.00 94.69 98 ASN A C 1
ATOM 819 O O . ASN A 1 98 ? 10.795 0.056 -10.322 1.00 94.69 98 ASN A O 1
ATOM 823 N N . ARG A 1 99 ? 8.590 -0.120 -9.932 1.00 93.75 99 ARG A N 1
ATOM 824 C CA . ARG A 1 99 ? 8.242 -0.495 -11.312 1.00 93.75 99 ARG A CA 1
ATOM 825 C C . ARG A 1 99 ? 8.486 0.653 -12.282 1.00 93.75 99 ARG A C 1
ATOM 827 O O . ARG A 1 99 ? 9.044 0.413 -13.346 1.00 93.75 99 ARG A O 1
ATOM 834 N N . TYR A 1 100 ? 8.123 1.882 -11.923 1.00 91.88 100 TYR A N 1
ATOM 835 C CA . TYR A 1 100 ? 8.408 3.045 -12.762 1.00 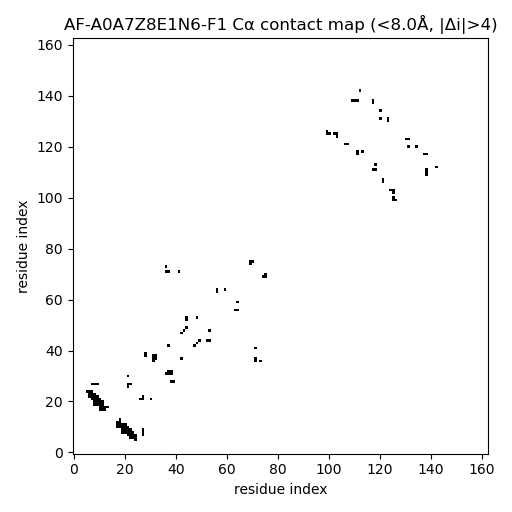91.88 100 TYR A CA 1
ATOM 836 C C . TYR A 1 100 ? 9.910 3.273 -12.938 1.00 91.88 100 TYR A C 1
ATOM 838 O O . TYR A 1 100 ? 10.351 3.483 -14.064 1.00 91.88 100 TYR A O 1
ATOM 846 N N . THR A 1 101 ? 10.709 3.131 -11.877 1.00 92.50 101 THR A N 1
ATOM 847 C CA . THR A 1 101 ? 12.176 3.194 -11.980 1.00 92.50 101 THR A CA 1
ATOM 848 C C . THR A 1 101 ? 12.740 2.072 -12.858 1.00 92.50 101 THR A C 1
ATOM 850 O O . THR A 1 101 ? 13.653 2.300 -13.646 1.00 92.50 101 THR A O 1
ATOM 853 N N . GLN A 1 102 ? 12.200 0.852 -12.771 1.00 93.31 102 GLN A N 1
ATOM 854 C CA . GLN A 1 102 ? 12.603 -0.247 -13.658 1.00 93.31 102 GLN A CA 1
ATOM 855 C C . GLN A 1 102 ? 12.279 0.052 -15.123 1.00 93.31 102 GLN A C 1
ATOM 857 O O . GLN A 1 102 ? 13.121 -0.180 -15.986 1.00 93.31 102 GLN A O 1
ATOM 862 N N . ILE A 1 103 ? 11.081 0.574 -15.400 1.00 91.94 103 ILE A N 1
ATOM 863 C CA . ILE A 1 103 ? 10.666 0.978 -16.747 1.00 91.94 103 ILE A CA 1
ATOM 864 C C . ILE A 1 103 ? 11.591 2.071 -17.279 1.00 91.94 103 ILE A C 1
ATOM 866 O O . ILE A 1 103 ? 12.055 1.958 -18.405 1.00 91.94 103 ILE A O 1
ATOM 870 N N . GLU A 1 104 ? 11.900 3.087 -16.475 1.00 91.12 104 GLU A N 1
ATOM 871 C CA . GLU A 1 104 ? 12.811 4.173 -16.848 1.00 91.12 104 GLU A CA 1
ATOM 872 C C . GLU A 1 104 ? 14.206 3.654 -17.214 1.00 91.12 104 GLU A C 1
ATOM 874 O O . GLU A 1 104 ? 14.738 4.002 -18.265 1.00 91.12 104 GLU A O 1
ATOM 879 N N . ASN A 1 105 ? 14.777 2.772 -16.389 1.00 91.44 105 ASN A N 1
ATOM 880 C CA . ASN A 1 105 ? 16.082 2.174 -16.666 1.00 91.44 105 ASN A CA 1
ATOM 881 C C . ASN A 1 105 ? 16.064 1.375 -17.976 1.00 91.44 105 ASN A C 1
ATOM 883 O O . ASN A 1 105 ? 16.902 1.601 -18.843 1.00 91.44 105 ASN A O 1
ATOM 887 N N . LEU A 1 106 ? 15.072 0.496 -18.152 1.00 90.94 106 LEU A N 1
ATOM 888 C CA . LEU A 1 106 ? 14.933 -0.301 -19.373 1.00 90.94 106 LEU A CA 1
ATOM 889 C C . LEU A 1 106 ? 14.696 0.574 -20.608 1.00 90.94 106 LEU A C 1
ATOM 891 O O . LEU A 1 106 ? 15.215 0.268 -21.675 1.00 90.94 106 LEU A O 1
ATOM 895 N N . TRP A 1 107 ? 13.930 1.658 -20.477 1.00 91.50 107 TRP A N 1
ATOM 896 C CA . TRP A 1 107 ? 13.676 2.601 -21.564 1.00 91.50 107 TRP A CA 1
ATOM 897 C C . TRP A 1 107 ? 14.948 3.348 -21.975 1.00 91.50 107 TRP A C 1
ATOM 899 O O . TRP A 1 107 ? 15.231 3.507 -23.164 1.00 91.50 107 TRP A O 1
ATOM 909 N N . ASN A 1 108 ? 15.757 3.749 -20.994 1.00 87.94 108 ASN A N 1
ATOM 910 C CA . ASN A 1 108 ? 17.040 4.400 -21.227 1.00 87.94 108 ASN A CA 1
ATOM 911 C C . ASN A 1 108 ? 18.086 3.457 -21.837 1.00 87.94 108 ASN A C 1
ATOM 913 O O . ASN A 1 108 ? 18.896 3.922 -22.644 1.00 87.94 108 ASN A O 1
ATOM 917 N N . ASP A 1 109 ? 18.038 2.162 -21.522 1.00 90.06 109 ASP A N 1
ATOM 918 C CA . ASP A 1 109 ? 18.938 1.141 -22.074 1.00 90.06 109 ASP A CA 1
ATOM 919 C C . ASP A 1 109 ? 18.690 0.847 -23.567 1.00 90.06 109 ASP A C 1
ATOM 921 O O . ASP A 1 109 ? 19.591 0.366 -24.256 1.00 90.06 109 ASP A O 1
ATOM 925 N N . ILE A 1 110 ? 17.497 1.139 -24.102 1.00 89.56 110 ILE A N 1
ATOM 926 C CA . ILE A 1 110 ? 17.184 0.916 -25.525 1.00 89.56 110 ILE A CA 1
ATOM 927 C C . ILE A 1 110 ? 18.083 1.794 -26.402 1.00 89.56 110 ILE A C 1
ATOM 929 O O . ILE A 1 110 ? 18.126 3.005 -26.228 1.00 89.56 110 ILE A O 1
ATOM 933 N N . ASP A 1 111 ? 18.773 1.231 -27.389 1.00 87.38 111 ASP A N 1
ATOM 934 C CA . ASP A 1 111 ? 19.624 2.027 -28.282 1.00 87.38 111 ASP A CA 1
ATOM 935 C C . ASP A 1 111 ? 18.784 2.926 -29.213 1.00 87.38 111 ASP A C 1
ATOM 937 O O . ASP A 1 111 ? 17.761 2.508 -29.760 1.00 87.38 111 ASP A O 1
ATOM 941 N N . THR A 1 112 ? 19.216 4.175 -29.402 1.00 87.88 112 THR A N 1
ATOM 942 C CA . THR A 1 112 ? 18.605 5.103 -30.368 1.00 87.88 112 THR A CA 1
ATOM 943 C C . THR A 1 112 ? 19.295 5.064 -31.723 1.00 87.88 112 THR A C 1
ATOM 945 O O . THR A 1 112 ? 18.826 5.699 -32.662 1.00 87.88 112 THR A O 1
ATOM 948 N N . PHE A 1 113 ? 20.400 4.328 -31.853 1.00 87.50 113 PHE A N 1
ATOM 949 C CA . PHE A 1 113 ? 21.164 4.157 -33.082 1.00 87.50 113 PHE A CA 1
ATOM 950 C C . PHE A 1 113 ? 21.549 5.495 -33.741 1.00 87.50 113 PHE A C 1
ATOM 952 O O . PHE A 1 113 ? 21.524 5.628 -34.968 1.00 87.50 113 PHE A O 1
ATOM 959 N N . ASN A 1 114 ? 21.872 6.498 -32.914 1.00 83.75 114 ASN A N 1
ATOM 960 C CA . ASN A 1 114 ? 22.147 7.884 -33.319 1.00 83.75 114 ASN A CA 1
ATOM 961 C C . ASN A 1 114 ? 21.009 8.540 -34.125 1.00 83.75 114 ASN A C 1
ATOM 963 O O . ASN A 1 114 ? 21.256 9.403 -34.964 1.00 83.75 114 ASN A O 1
ATOM 967 N N . ASN A 1 115 ? 19.765 8.110 -33.907 1.00 88.75 115 ASN A N 1
ATOM 968 C CA . ASN A 1 115 ? 18.586 8.715 -34.505 1.00 88.75 115 ASN A CA 1
ATOM 969 C C . ASN A 1 115 ? 17.980 9.761 -33.555 1.00 88.75 115 ASN A C 1
ATOM 971 O O . ASN A 1 115 ? 17.579 9.434 -32.435 1.00 88.75 115 ASN A O 1
ATOM 975 N N . ASP A 1 116 ? 17.883 11.004 -34.027 1.00 87.81 116 ASP A N 1
ATOM 976 C CA . ASP A 1 116 ? 17.380 12.138 -33.240 1.00 87.81 116 ASP A CA 1
ATOM 977 C C . ASP A 1 116 ? 15.893 11.996 -32.861 1.00 87.81 116 ASP A C 1
ATOM 979 O O . ASP A 1 116 ? 15.478 12.423 -31.786 1.00 87.81 116 ASP A O 1
ATOM 983 N N . GLU A 1 117 ? 15.080 11.357 -33.708 1.00 86.75 117 GLU A N 1
ATOM 984 C CA . GLU A 1 117 ? 13.654 11.115 -33.442 1.00 86.75 117 GLU A CA 1
ATOM 985 C C . GLU A 1 117 ? 13.469 10.081 -32.319 1.00 86.75 117 GLU A C 1
ATOM 987 O O . GLU A 1 117 ? 12.669 10.280 -31.407 1.00 86.75 117 GLU A O 1
ATOM 992 N N . LEU A 1 118 ? 14.268 9.008 -32.332 1.00 87.00 118 LEU A N 1
ATOM 993 C CA . LEU A 1 118 ? 14.277 8.000 -31.266 1.00 87.00 118 LEU A CA 1
ATOM 994 C C . LEU A 1 118 ? 14.827 8.558 -29.946 1.00 87.00 118 LEU A C 1
ATOM 996 O O . LEU A 1 118 ? 14.362 8.166 -28.875 1.00 87.00 118 LEU A O 1
ATOM 1000 N N . ALA A 1 119 ? 15.781 9.491 -30.009 1.00 88.06 119 ALA A N 1
ATOM 1001 C CA . ALA A 1 119 ? 16.267 10.213 -28.836 1.00 88.06 119 ALA A CA 1
ATOM 1002 C C . ALA A 1 119 ? 15.171 11.075 -28.196 1.00 88.06 119 ALA A C 1
ATOM 1004 O O . ALA A 1 119 ? 15.053 11.087 -26.974 1.00 88.06 119 ALA A O 1
ATOM 1005 N N . LEU A 1 120 ? 14.312 11.712 -28.997 1.00 87.12 120 LEU A N 1
ATOM 1006 C CA . LEU A 1 120 ? 13.180 12.486 -28.484 1.00 87.12 120 LEU A CA 1
ATOM 1007 C C . LEU A 1 120 ? 12.162 11.602 -27.744 1.00 87.12 120 LEU A C 1
ATOM 1009 O O . LEU A 1 120 ? 11.615 12.001 -26.718 1.00 87.12 120 LEU A O 1
ATOM 1013 N N . TYR A 1 121 ? 11.934 10.369 -28.206 1.00 87.12 121 TYR A N 1
ATOM 1014 C CA . TYR A 1 121 ? 11.054 9.425 -27.505 1.00 87.12 121 TYR A CA 1
ATOM 1015 C C . TYR A 1 121 ? 11.613 8.966 -26.147 1.00 87.12 121 TYR A C 1
ATOM 1017 O O . TYR A 1 121 ? 10.841 8.520 -25.295 1.00 87.12 121 TYR A O 1
ATOM 1025 N N . LYS A 1 122 ? 12.920 9.121 -25.892 1.00 86.38 122 LYS A N 1
ATOM 1026 C CA . LYS A 1 122 ? 13.510 8.872 -24.567 1.00 86.38 122 LYS A CA 1
ATOM 1027 C C . LYS A 1 122 ? 13.168 9.925 -23.518 1.00 86.38 122 LYS A C 1
ATOM 1029 O O . LYS A 1 122 ? 13.276 9.632 -22.336 1.00 86.38 122 LYS A O 1
ATOM 1034 N N . GLU A 1 123 ? 12.692 11.100 -23.921 1.00 86.88 123 GLU A N 1
ATOM 1035 C CA . GLU A 1 123 ? 12.243 12.137 -22.983 1.00 86.88 123 GLU A CA 1
ATOM 1036 C C . GLU A 1 123 ? 10.866 11.834 -22.361 1.00 86.88 123 GLU A C 1
ATOM 1038 O O . GLU A 1 123 ? 10.404 12.567 -21.486 1.00 86.88 123 GLU A O 1
ATOM 1043 N N . LEU A 1 124 ? 10.188 10.763 -22.798 1.00 87.69 124 LEU A N 1
ATOM 1044 C CA . LEU A 1 124 ? 8.931 10.319 -22.199 1.00 87.69 124 LEU A CA 1
ATOM 1045 C C . LEU A 1 124 ? 9.142 9.900 -20.739 1.00 87.69 124 LEU A C 1
ATOM 1047 O O . LEU A 1 124 ? 10.012 9.089 -20.426 1.00 87.69 124 LEU A O 1
ATOM 1051 N N . GLU A 1 125 ? 8.286 10.399 -19.849 1.00 87.12 125 GLU A N 1
ATOM 1052 C CA . GLU A 1 125 ? 8.291 9.968 -18.453 1.00 87.12 125 GLU A CA 1
ATOM 1053 C C . GLU A 1 125 ? 7.825 8.514 -18.320 1.00 87.12 125 GLU A C 1
ATOM 1055 O O . GLU A 1 125 ? 6.905 8.074 -19.014 1.00 87.12 125 GLU A O 1
ATOM 1060 N N . SER A 1 126 ? 8.375 7.792 -17.341 1.00 85.44 126 SER A N 1
ATOM 1061 C CA . SER A 1 126 ? 7.976 6.412 -17.027 1.00 85.44 126 SER A CA 1
ATOM 1062 C C . SER A 1 126 ? 6.496 6.276 -16.647 1.00 85.44 126 SER A C 1
ATOM 1064 O O . SER A 1 126 ? 5.924 5.199 -16.793 1.00 85.44 126 SER A O 1
ATOM 1066 N N . SER A 1 127 ? 5.845 7.369 -16.235 1.00 85.00 127 SER A N 1
ATOM 1067 C CA . SER A 1 127 ? 4.401 7.453 -15.984 1.00 85.00 127 SER A CA 1
ATOM 1068 C C . SER A 1 127 ? 3.545 7.326 -17.256 1.00 85.00 127 SER A C 1
ATOM 1070 O O . SER A 1 127 ? 2.364 6.987 -17.181 1.00 85.00 127 SER A O 1
ATOM 1072 N N . GLN A 1 128 ? 4.122 7.575 -18.435 1.00 89.31 128 GLN A N 1
ATOM 1073 C CA . GLN A 1 128 ? 3.439 7.604 -19.730 1.00 89.31 128 GLN A CA 1
ATOM 1074 C C . GLN A 1 128 ? 3.593 6.279 -20.494 1.00 89.31 128 GLN A C 1
ATOM 1076 O O . GLN A 1 128 ? 3.835 6.276 -21.705 1.00 89.31 128 GLN A O 1
ATOM 1081 N N . THR A 1 129 ? 3.429 5.146 -19.800 1.00 89.25 129 THR A N 1
ATOM 1082 C CA . THR A 1 129 ? 3.660 3.796 -20.352 1.00 89.25 129 THR A CA 1
ATOM 1083 C C . THR A 1 129 ? 2.885 3.526 -21.638 1.00 89.25 129 THR A C 1
ATOM 1085 O O . THR A 1 129 ? 3.427 2.919 -22.556 1.00 89.25 129 THR A O 1
ATOM 1088 N N . ASP A 1 130 ? 1.654 4.025 -21.758 1.00 90.88 130 ASP A N 1
ATOM 1089 C CA . ASP A 1 130 ? 0.837 3.843 -22.965 1.00 90.88 130 ASP A CA 1
ATOM 1090 C C . ASP A 1 130 ? 1.488 4.469 -24.208 1.00 90.88 130 ASP A C 1
ATOM 1092 O O . ASP A 1 130 ? 1.517 3.860 -25.278 1.00 90.88 130 ASP A O 1
ATOM 1096 N N . LYS A 1 131 ? 2.078 5.663 -24.060 1.00 89.44 131 LYS A N 1
ATOM 1097 C CA . LYS A 1 131 ? 2.786 6.345 -25.153 1.00 89.44 131 LYS A CA 1
ATOM 1098 C C . LYS A 1 131 ? 4.099 5.642 -25.482 1.00 89.44 131 LYS A C 1
ATOM 1100 O O . LYS A 1 131 ? 4.435 5.513 -26.654 1.00 89.44 131 LYS A O 1
ATOM 1105 N N . MET A 1 132 ? 4.823 5.168 -24.464 1.00 89.31 132 MET A N 1
ATOM 1106 C CA . MET A 1 132 ? 6.042 4.378 -24.667 1.00 89.31 132 MET A CA 1
ATOM 1107 C C . MET A 1 132 ? 5.745 3.110 -25.472 1.00 89.31 132 MET A C 1
ATOM 1109 O O . MET A 1 132 ? 6.448 2.822 -26.435 1.00 89.31 132 MET A O 1
ATOM 1113 N N . ILE A 1 133 ? 4.665 2.395 -25.140 1.00 90.56 133 ILE A N 1
ATOM 1114 C CA . ILE A 1 133 ? 4.222 1.201 -25.874 1.00 90.56 133 ILE A CA 1
ATOM 1115 C C . ILE A 1 133 ? 3.855 1.547 -27.321 1.00 90.56 133 ILE A C 1
ATOM 1117 O O . ILE A 1 133 ? 4.217 0.805 -28.230 1.00 90.56 133 ILE A O 1
ATOM 1121 N N . GLU A 1 134 ? 3.179 2.675 -27.554 1.00 92.00 134 GLU A N 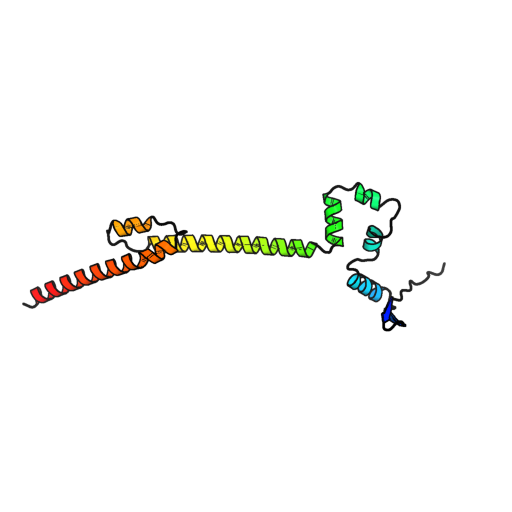1
ATOM 1122 C CA . GLU A 1 134 ? 2.831 3.127 -28.906 1.00 92.00 134 GLU A CA 1
ATOM 1123 C C . GLU A 1 134 ? 4.076 3.390 -29.772 1.00 92.00 134 GLU A C 1
ATOM 1125 O O . GLU A 1 134 ? 4.075 3.086 -30.965 1.00 92.00 134 GLU A O 1
ATOM 1130 N N . LYS A 1 135 ? 5.145 3.949 -29.185 1.00 90.19 135 LYS A N 1
ATOM 1131 C CA . LYS A 1 135 ? 6.379 4.308 -29.909 1.00 90.19 135 LYS A CA 1
ATOM 1132 C C . LYS A 1 135 ? 7.426 3.196 -29.944 1.00 90.19 135 LYS A C 1
ATOM 1134 O O . LYS A 1 135 ? 8.258 3.184 -30.847 1.00 90.19 135 LYS A O 1
ATOM 1139 N N . PHE A 1 136 ? 7.363 2.221 -29.038 1.00 90.19 136 PHE A N 1
ATOM 1140 C CA . PHE A 1 136 ? 8.317 1.110 -28.957 1.00 90.19 136 PHE A CA 1
ATOM 1141 C C . PHE A 1 136 ? 8.568 0.374 -30.294 1.00 90.19 136 PHE A C 1
ATOM 1143 O O . PHE A 1 136 ? 9.734 0.118 -30.605 1.00 90.19 136 PHE A O 1
ATOM 1150 N N . PRO A 1 137 ? 7.558 0.090 -31.149 1.00 93.19 137 PRO A N 1
ATOM 1151 C CA . PRO A 1 137 ? 7.790 -0.555 -32.445 1.00 93.19 137 PRO A CA 1
ATOM 1152 C C . PRO A 1 137 ? 8.764 0.200 -33.360 1.00 93.19 137 PRO A C 1
ATOM 1154 O O . PRO A 1 137 ? 9.495 -0.430 -34.122 1.00 93.19 137 PRO A O 1
ATOM 1157 N N . GLN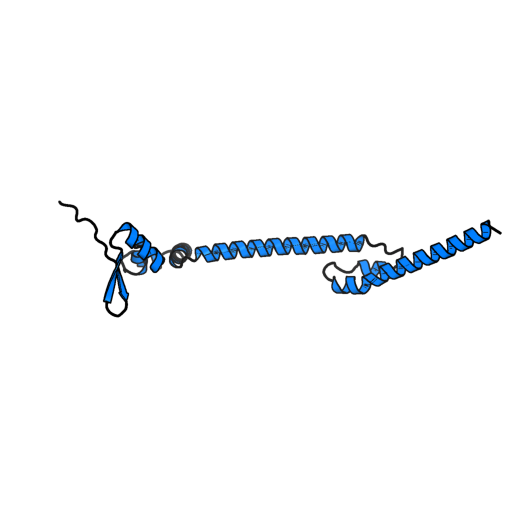 A 1 138 ? 8.836 1.531 -33.259 1.00 90.00 138 GLN A N 1
ATOM 1158 C CA . GLN A 1 138 ? 9.708 2.353 -34.104 1.00 90.00 138 GLN A CA 1
ATOM 1159 C C . GLN A 1 138 ? 11.195 2.080 -33.838 1.00 90.00 138 GLN A C 1
ATOM 1161 O O . GLN A 1 138 ? 11.991 2.089 -34.778 1.00 90.00 138 GLN A O 1
ATOM 1166 N N . PHE A 1 139 ? 11.563 1.772 -32.589 1.00 90.62 139 PHE A N 1
ATOM 1167 C CA . PHE A 1 139 ? 12.929 1.383 -32.226 1.00 90.62 139 PHE A CA 1
ATOM 1168 C C . PHE A 1 139 ? 13.319 0.057 -32.883 1.00 90.62 139 PHE A C 1
ATOM 1170 O O . PHE A 1 139 ? 14.390 -0.055 -33.483 1.00 90.62 139 PHE A O 1
ATOM 1177 N N . ASN A 1 140 ? 12.424 -0.934 -32.823 1.00 90.06 140 ASN A N 1
ATOM 1178 C CA . ASN A 1 140 ? 12.648 -2.239 -33.437 1.00 90.06 140 ASN A CA 1
ATOM 1179 C C . ASN A 1 140 ? 12.738 -2.137 -34.968 1.00 90.06 140 ASN A C 1
ATOM 1181 O O . ASN A 1 140 ? 13.671 -2.665 -35.572 1.00 90.06 140 ASN A O 1
ATOM 1185 N N . ASP A 1 141 ? 11.815 -1.407 -35.596 1.00 90.56 141 ASP A N 1
ATOM 1186 C CA . ASP A 1 141 ? 11.804 -1.215 -37.046 1.00 90.56 141 ASP A CA 1
ATOM 1187 C C . ASP A 1 141 ? 13.075 -0.518 -37.542 1.00 90.56 141 ASP A C 1
ATOM 1189 O O . ASP A 1 141 ? 13.627 -0.886 -38.584 1.00 90.56 141 ASP A O 1
ATOM 1193 N N . TYR A 1 142 ? 13.560 0.485 -36.805 1.00 90.19 142 TYR A N 1
ATOM 1194 C CA . TYR A 1 142 ? 14.797 1.179 -37.149 1.00 90.19 142 TYR A CA 1
ATOM 1195 C C . TYR A 1 142 ? 16.022 0.272 -36.988 1.00 90.19 142 TYR A C 1
ATOM 1197 O O . TYR A 1 142 ? 16.849 0.199 -37.900 1.00 90.19 142 TYR A O 1
ATOM 1205 N N . GLY A 1 143 ? 16.090 -0.500 -35.899 1.00 88.31 143 GLY A N 1
ATOM 1206 C CA . GLY A 1 143 ? 17.124 -1.516 -35.702 1.00 88.31 143 GLY A CA 1
ATOM 1207 C C . GLY A 1 143 ? 17.154 -2.549 -36.835 1.00 88.31 143 GLY A C 1
ATOM 1208 O O . GLY A 1 143 ? 18.216 -2.824 -37.394 1.00 88.31 143 GLY A O 1
ATOM 1209 N N . CYS A 1 144 ? 15.993 -3.060 -37.262 1.00 89.00 144 CYS A N 1
ATOM 1210 C CA . CYS A 1 144 ? 15.893 -3.984 -38.396 1.00 89.00 144 CYS A CA 1
ATOM 1211 C C . CYS A 1 144 ? 16.348 -3.353 -39.720 1.00 89.00 144 CYS A C 1
ATOM 1213 O O . CYS A 1 144 ? 17.014 -4.016 -40.518 1.00 89.00 144 CYS A O 1
ATOM 1215 N N . LYS A 1 145 ? 16.018 -2.077 -39.969 1.00 90.06 145 LYS A N 1
ATOM 1216 C CA . LYS A 1 145 ? 16.484 -1.352 -41.165 1.00 90.06 145 LYS A CA 1
ATOM 1217 C C . LYS A 1 145 ? 18.005 -1.230 -41.192 1.00 90.06 145 LYS A C 1
ATOM 1219 O O . LYS A 1 145 ? 18.606 -1.465 -42.238 1.00 90.06 145 LYS A O 1
ATOM 1224 N N . ILE A 1 146 ? 18.614 -0.893 -40.056 1.00 89.94 146 ILE A N 1
ATOM 1225 C CA . ILE A 1 146 ? 20.071 -0.808 -39.919 1.00 89.94 146 ILE A CA 1
ATOM 1226 C C . ILE A 1 146 ? 20.715 -2.177 -40.134 1.00 89.94 146 ILE A C 1
ATOM 1228 O O . ILE A 1 146 ? 21.676 -2.301 -40.886 1.00 89.94 146 ILE A O 1
ATOM 1232 N N . LEU A 1 147 ? 20.179 -3.223 -39.510 1.00 89.69 147 LEU A N 1
ATOM 1233 C CA . LEU A 1 147 ? 20.724 -4.569 -39.654 1.00 89.69 147 LEU A CA 1
ATOM 1234 C C . LEU A 1 147 ? 20.698 -5.027 -41.118 1.00 89.69 147 LEU A C 1
ATOM 1236 O O . LEU A 1 147 ? 21.709 -5.497 -41.638 1.00 89.69 147 LEU A O 1
ATOM 1240 N N . LYS A 1 148 ? 19.579 -4.795 -41.811 1.00 91.38 148 LYS A N 1
ATOM 1241 C CA . LYS A 1 148 ? 19.443 -5.121 -43.231 1.00 91.38 148 LYS A CA 1
ATOM 1242 C C . LYS A 1 148 ? 20.435 -4.347 -44.105 1.00 91.38 148 LYS A C 1
ATOM 1244 O O . LYS A 1 148 ? 21.033 -4.936 -45.001 1.00 91.38 148 LYS A O 1
ATOM 1249 N N . SER A 1 149 ? 20.652 -3.054 -43.843 1.00 88.88 149 SER A N 1
ATOM 1250 C CA . SER A 1 149 ? 21.614 -2.263 -44.624 1.00 88.88 149 SER A CA 1
ATOM 1251 C C . SER A 1 149 ? 23.058 -2.740 -44.423 1.00 88.88 149 SER A C 1
ATOM 1253 O O . SER A 1 149 ? 23.827 -2.790 -45.385 1.00 88.88 149 SER A O 1
ATOM 1255 N N . PHE A 1 150 ? 23.421 -3.171 -43.211 1.00 89.38 150 PHE A N 1
ATOM 1256 C CA . PHE A 1 150 ? 24.723 -3.785 -42.946 1.00 89.38 150 PHE A CA 1
ATOM 1257 C C . PHE A 1 150 ? 24.881 -5.156 -43.612 1.00 89.38 150 PHE A C 1
ATOM 1259 O O . PHE A 1 150 ? 25.950 -5.447 -44.149 1.00 89.38 150 PHE A O 1
ATOM 1266 N N . GLU A 1 151 ? 23.844 -5.995 -43.618 1.00 90.31 151 GLU A N 1
ATOM 1267 C CA . GLU A 1 151 ? 23.862 -7.283 -44.323 1.00 90.31 151 GLU A CA 1
ATOM 1268 C C . GLU A 1 151 ? 24.027 -7.105 -45.837 1.00 90.31 151 GLU A C 1
ATOM 1270 O O . GLU A 1 151 ? 24.828 -7.801 -46.463 1.00 90.31 151 GLU A O 1
ATOM 1275 N N . GLU A 1 152 ? 23.319 -6.141 -46.427 1.00 89.75 152 GLU A N 1
ATOM 1276 C CA . GLU A 1 152 ? 23.448 -5.790 -47.844 1.00 89.75 152 GLU A CA 1
ATOM 1277 C C . GLU A 1 152 ? 24.861 -5.291 -48.175 1.00 89.75 152 GLU A C 1
ATOM 1279 O O . GLU A 1 152 ? 25.468 -5.755 -49.145 1.00 89.75 152 GLU A O 1
ATOM 1284 N N . ALA A 1 153 ? 25.423 -4.407 -47.342 1.00 89.12 153 ALA A N 1
ATOM 1285 C CA . ALA A 1 153 ? 26.792 -3.920 -47.498 1.00 89.12 153 ALA A CA 1
ATOM 1286 C C . ALA A 1 153 ? 27.823 -5.055 -47.387 1.00 89.12 153 ALA A C 1
ATOM 1288 O O . ALA A 1 153 ? 28.715 -5.164 -48.228 1.00 89.12 153 ALA A O 1
ATOM 1289 N N . LYS A 1 154 ? 27.670 -5.943 -46.396 1.00 89.50 154 LYS A N 1
ATOM 1290 C CA . LYS A 1 154 ? 28.529 -7.119 -46.216 1.00 89.50 154 LYS A CA 1
ATOM 1291 C C . LYS A 1 154 ? 28.492 -8.026 -47.445 1.00 89.50 154 LYS A C 1
ATOM 1293 O O . LYS A 1 154 ? 29.544 -8.377 -47.966 1.00 89.50 154 LYS A O 1
ATOM 1298 N N . ASN A 1 155 ? 27.301 -8.367 -47.934 1.00 87.12 155 ASN A N 1
ATOM 1299 C CA . ASN A 1 155 ? 27.135 -9.245 -49.095 1.00 87.12 155 ASN A CA 1
ATOM 1300 C C . ASN A 1 155 ? 27.737 -8.647 -50.373 1.00 87.12 155 ASN A C 1
ATOM 1302 O O . ASN A 1 155 ? 28.251 -9.386 -51.211 1.00 87.12 155 ASN A O 1
ATOM 1306 N N . LYS A 1 156 ? 27.680 -7.319 -50.528 1.00 85.56 156 LYS A N 1
ATOM 1307 C CA . LYS A 1 156 ? 28.310 -6.624 -51.652 1.00 85.56 156 LYS A CA 1
ATOM 1308 C C . LYS A 1 156 ? 29.836 -6.727 -51.595 1.00 85.56 156 LYS A C 1
ATOM 1310 O O . LYS A 1 156 ? 30.443 -7.102 -52.589 1.00 85.56 156 LYS A O 1
ATOM 1315 N N . ILE A 1 157 ? 30.426 -6.490 -50.422 1.00 84.62 157 ILE A N 1
ATOM 1316 C CA . ILE A 1 157 ? 31.875 -6.620 -50.202 1.00 84.62 157 ILE A CA 1
ATOM 1317 C C . ILE A 1 157 ? 32.339 -8.064 -50.432 1.00 84.62 157 ILE A C 1
ATOM 1319 O O . ILE A 1 157 ? 33.375 -8.278 -51.046 1.00 84.62 157 ILE A O 1
ATOM 1323 N N . THR A 1 158 ? 31.576 -9.064 -49.978 1.00 81.62 158 THR A N 1
ATOM 1324 C CA . THR A 1 158 ? 31.921 -10.477 -50.207 1.00 81.62 158 THR A CA 1
ATOM 1325 C C . THR A 1 158 ? 31.916 -10.834 -51.693 1.00 81.62 158 THR A C 1
ATOM 1327 O O . THR A 1 158 ? 32.838 -11.496 -52.145 1.00 81.62 158 THR A O 1
ATOM 1330 N N . LYS A 1 159 ? 30.948 -10.339 -52.476 1.00 77.62 159 LYS A N 1
ATOM 1331 C CA . LYS A 1 159 ? 30.944 -10.544 -53.935 1.00 77.62 159 LYS A CA 1
ATOM 1332 C C . LYS A 1 159 ? 32.125 -9.872 -54.638 1.00 77.62 159 LYS A C 1
ATOM 1334 O O . LYS A 1 159 ? 32.689 -10.470 -55.535 1.00 77.62 159 LYS A O 1
ATOM 1339 N N . GLU A 1 160 ? 32.522 -8.675 -54.208 1.00 74.69 160 GLU A N 1
ATOM 1340 C CA . GLU A 1 160 ? 33.690 -7.962 -54.759 1.00 74.69 160 GLU A CA 1
ATOM 1341 C C . GLU A 1 160 ? 35.045 -8.610 -54.393 1.00 74.69 160 GLU A C 1
ATOM 1343 O O . GLU A 1 160 ? 36.061 -8.252 -54.978 1.00 74.69 160 GLU A O 1
ATOM 1348 N N . LEU A 1 161 ? 35.080 -9.528 -53.418 1.00 68.62 161 LEU A N 1
ATOM 1349 C CA . LEU A 1 161 ? 36.271 -10.300 -53.027 1.00 68.62 161 LEU A CA 1
ATOM 1350 C C . LEU A 1 161 ? 36.361 -11.673 -53.716 1.00 68.62 161 LEU A C 1
ATOM 1352 O O . LEU A 1 161 ? 37.452 -12.243 -53.761 1.00 68.62 161 LEU A O 1
ATOM 1356 N N . ASP A 1 162 ? 35.231 -12.198 -54.197 1.00 64.00 162 ASP A N 1
ATOM 1357 C CA . ASP A 1 162 ? 35.129 -13.494 -54.879 1.00 64.00 162 ASP A CA 1
ATOM 1358 C C . ASP A 1 162 ? 35.199 -13.374 -56.426 1.00 64.00 162 ASP A C 1
ATOM 1360 O O . ASP A 1 162 ? 35.385 -14.396 -57.093 1.00 64.00 162 ASP A O 1
ATOM 1364 N N . ASP A 1 163 ? 35.076 -12.155 -56.981 1.00 51.00 163 ASP A N 1
ATOM 1365 C CA . ASP A 1 163 ? 35.289 -11.786 -58.402 1.00 51.00 163 ASP A CA 1
ATOM 1366 C C . ASP A 1 163 ? 36.728 -11.283 -58.666 1.00 51.00 163 ASP A C 1
ATOM 1368 O O . ASP A 1 163 ? 37.292 -11.621 -59.737 1.00 51.00 163 ASP A O 1
#